Protein AF-A0A963FDG8-F1 (afdb_monomer)

Foldseek 3Di:
DVVVVVVVVLLVLLLVLLLVLQLLLQPLQFQWDQDPNDIWGDADPQRQTGSNRHRCVVCPPVADPVCCNPPSVRVSVVSSVLLSVLLVPLLVVLCVQPVDNVSSSLLSVLCSPPNNVSSVQSNDPPPRDDDDPSSVSSVQSSVLVVVVFDRDSVVSHTDRDPPDDPDD

Structure (mmCIF, N/CA/C/O backbone):
data_AF-A0A963FDG8-F1
#
_entry.id   AF-A0A963FDG8-F1
#
loop_
_atom_site.group_PDB
_atom_site.id
_atom_site.type_symbol
_atom_site.label_atom_id
_atom_site.label_alt_id
_atom_site.label_comp_id
_atom_site.label_asym_id
_atom_site.label_entity_id
_atom_site.label_seq_id
_atom_site.pdbx_PDB_ins_code
_atom_site.Cartn_x
_atom_site.Cartn_y
_atom_site.Cartn_z
_atom_site.occupancy
_atom_site.B_iso_or_equiv
_atom_site.auth_seq_id
_atom_site.auth_comp_id
_atom_site.auth_asym_id
_atom_site.auth_atom_id
_atom_site.pdbx_PDB_model_num
ATOM 1 N N . GLU A 1 1 ? -1.461 1.968 -30.867 1.00 43.78 1 GLU A N 1
ATOM 2 C CA . GLU A 1 1 ? -2.692 1.242 -30.483 1.00 43.78 1 GLU A CA 1
ATOM 3 C C . GLU A 1 1 ? -2.436 -0.127 -29.861 1.00 43.78 1 GLU A C 1
ATOM 5 O O . GLU A 1 1 ? -2.784 -0.277 -28.702 1.00 43.78 1 GLU A O 1
ATOM 10 N N . LEU A 1 2 ? -1.788 -1.095 -30.528 1.00 37.19 2 LEU A N 1
ATOM 11 C CA . LEU A 1 2 ? -1.482 -2.415 -29.930 1.00 37.19 2 LEU A CA 1
ATOM 12 C C . LEU A 1 2 ? -0.550 -2.338 -28.709 1.00 37.19 2 LEU A C 1
ATOM 14 O O . LEU A 1 2 ? -0.890 -2.867 -27.659 1.00 37.19 2 LEU A O 1
ATOM 18 N N . ALA A 1 3 ? 0.561 -1.599 -28.800 1.00 42.88 3 ALA A N 1
ATOM 19 C CA . ALA A 1 3 ? 1.473 -1.402 -27.668 1.00 42.88 3 ALA A CA 1
ATOM 20 C C . ALA A 1 3 ? 0.782 -0.735 -26.463 1.00 42.88 3 ALA A C 1
ATOM 22 O O . ALA A 1 3 ? 0.998 -1.143 -25.333 1.00 42.88 3 ALA A O 1
ATOM 23 N N . THR A 1 4 ? -0.103 0.240 -26.698 1.00 46.97 4 THR A N 1
ATOM 24 C CA . THR A 1 4 ? -0.885 0.930 -25.657 1.00 46.97 4 THR A CA 1
ATOM 25 C C . THR A 1 4 ? -1.911 0.003 -24.995 1.00 46.97 4 THR A C 1
ATOM 27 O O . THR A 1 4 ? -2.137 0.089 -23.792 1.00 46.97 4 THR A O 1
ATOM 30 N N . ARG A 1 5 ? -2.511 -0.911 -25.770 1.00 48.75 5 ARG A N 1
ATOM 31 C CA . ARG A 1 5 ? -3.477 -1.909 -25.288 1.00 48.75 5 ARG A CA 1
ATOM 32 C C . ARG A 1 5 ? -2.805 -3.029 -24.490 1.00 48.75 5 ARG A C 1
ATOM 34 O O . ARG A 1 5 ? -3.339 -3.439 -23.467 1.00 48.75 5 ARG A O 1
ATOM 41 N N . GLU A 1 6 ? -1.635 -3.485 -24.931 1.00 55.59 6 GLU A N 1
ATOM 42 C CA . GLU A 1 6 ? -0.814 -4.469 -24.212 1.00 55.59 6 GLU A CA 1
ATOM 43 C C . GLU A 1 6 ? -0.190 -3.864 -22.943 1.00 55.59 6 GLU A C 1
ATOM 45 O O . GLU A 1 6 ? -0.225 -4.499 -21.892 1.00 55.59 6 GLU A O 1
ATOM 50 N N . LEU A 1 7 ? 0.243 -2.594 -22.985 1.00 56.81 7 LEU A N 1
ATOM 51 C CA . LEU A 1 7 ? 0.590 -1.818 -21.785 1.00 56.81 7 LEU A CA 1
ATOM 52 C C . LEU A 1 7 ? -0.596 -1.732 -20.819 1.00 56.81 7 LEU A C 1
ATOM 54 O O . LEU A 1 7 ? -0.402 -1.935 -19.629 1.00 56.81 7 LEU A O 1
ATOM 58 N N . GLY A 1 8 ? -1.817 -1.502 -21.313 1.00 65.56 8 GLY A N 1
ATOM 59 C CA . GLY A 1 8 ? -3.030 -1.479 -20.488 1.00 65.56 8 GLY A CA 1
ATOM 60 C C . GLY A 1 8 ? -3.358 -2.823 -19.824 1.00 65.56 8 GLY A C 1
ATOM 61 O O . GLY A 1 8 ? -3.750 -2.847 -18.660 1.00 65.56 8 GLY A O 1
ATOM 62 N N . LYS A 1 9 ? -3.159 -3.951 -20.519 1.00 66.75 9 LYS A N 1
ATOM 63 C CA . LYS A 1 9 ? -3.357 -5.294 -19.942 1.00 66.75 9 LYS A CA 1
ATOM 64 C C . LYS A 1 9 ? -2.295 -5.642 -18.902 1.00 66.75 9 LYS A C 1
ATOM 66 O O . LYS A 1 9 ? -2.651 -6.098 -17.820 1.00 66.75 9 LYS A O 1
ATOM 71 N N . ALA A 1 10 ? -1.020 -5.404 -19.211 1.00 73.00 10 ALA A N 1
ATOM 72 C CA . ALA A 1 10 ? 0.079 -5.638 -18.277 1.00 73.00 10 ALA A CA 1
ATOM 73 C C . ALA A 1 10 ? -0.051 -4.743 -17.035 1.00 73.00 10 ALA A C 1
ATOM 75 O O . ALA A 1 10 ? 0.133 -5.202 -15.915 1.00 73.00 10 ALA A O 1
ATOM 76 N N . TYR A 1 11 ? -0.457 -3.487 -17.225 1.00 82.75 11 TYR A N 1
ATOM 77 C CA . TYR A 1 11 ? -0.757 -2.549 -16.147 1.00 82.75 11 TYR A CA 1
ATOM 78 C C . TYR A 1 11 ? -1.890 -3.048 -15.243 1.00 82.75 11 TYR A C 1
ATOM 80 O O . TYR A 1 11 ? -1.758 -3.037 -14.021 1.00 82.75 11 TYR A O 1
ATOM 88 N N . ASN A 1 12 ? -2.986 -3.528 -15.839 1.00 86.56 12 ASN A N 1
ATOM 89 C CA . ASN A 1 12 ? -4.112 -4.065 -15.084 1.00 86.56 12 ASN A CA 1
ATOM 90 C C . ASN A 1 12 ? -3.721 -5.319 -14.288 1.00 86.56 12 ASN A C 1
ATOM 92 O O . ASN A 1 12 ? -4.086 -5.423 -13.124 1.00 86.56 12 ASN A O 1
ATOM 96 N N . ALA A 1 13 ? -2.946 -6.232 -14.882 1.00 90.88 13 ALA A N 1
ATOM 97 C CA . ALA A 1 13 ? -2.433 -7.407 -14.177 1.00 90.88 13 ALA A CA 1
ATOM 98 C C . ALA A 1 13 ? -1.580 -7.002 -12.965 1.00 90.88 13 ALA A C 1
ATOM 100 O O . ALA A 1 13 ? -1.867 -7.415 -11.846 1.00 90.88 13 ALA A O 1
ATOM 101 N N . VAL A 1 14 ? -0.626 -6.081 -13.158 1.00 94.62 14 VAL A N 1
ATOM 102 C CA . VAL A 1 14 ? 0.200 -5.560 -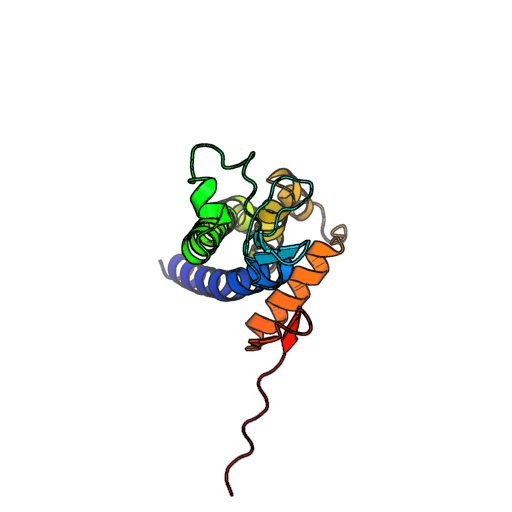12.059 1.00 94.62 14 VAL A CA 1
ATOM 103 C C . VAL A 1 14 ? -0.663 -4.965 -10.946 1.00 94.62 14 VAL A C 1
ATOM 105 O O . VAL A 1 14 ? -0.399 -5.220 -9.776 1.00 94.62 14 VAL A O 1
ATOM 108 N N . PHE A 1 15 ? -1.696 -4.183 -11.274 1.00 95.38 15 PHE A N 1
ATOM 109 C CA . PHE A 1 15 ? -2.568 -3.599 -10.254 1.00 95.38 15 PHE A CA 1
ATOM 110 C C . PHE A 1 15 ? -3.358 -4.658 -9.473 1.00 95.38 15 PHE A C 1
ATOM 112 O O . PHE A 1 15 ? -3.467 -4.552 -8.249 1.00 95.38 15 PHE A O 1
ATOM 119 N N . LEU A 1 16 ? -3.891 -5.668 -10.168 1.00 95.50 16 LEU A N 1
ATOM 120 C CA . LEU A 1 16 ? -4.693 -6.731 -9.562 1.00 95.50 16 LEU A CA 1
ATOM 121 C C . LEU A 1 16 ? -3.899 -7.570 -8.557 1.00 95.50 16 LEU A C 1
ATOM 123 O O . LEU A 1 16 ? -4.474 -7.952 -7.542 1.00 95.50 16 LEU A O 1
ATOM 127 N N . ASP A 1 17 ? -2.599 -7.770 -8.780 1.00 97.75 17 ASP A N 1
ATOM 128 C CA . ASP A 1 17 ? -1.724 -8.492 -7.845 1.00 97.75 17 ASP A CA 1
ATOM 129 C C . ASP A 1 17 ? -1.118 -7.563 -6.776 1.00 97.75 17 ASP A C 1
ATOM 131 O O . ASP A 1 17 ? -0.943 -7.934 -5.612 1.00 97.75 17 ASP A O 1
ATOM 135 N N . LEU A 1 18 ? -0.823 -6.307 -7.132 1.00 98.00 18 LEU A N 1
ATOM 136 C CA . LEU A 1 18 ? -0.210 -5.341 -6.216 1.00 98.00 18 LEU A CA 1
ATOM 137 C C . LEU A 1 18 ? -1.174 -4.849 -5.138 1.00 98.00 18 LEU A C 1
ATOM 139 O O . LEU A 1 18 ? -0.753 -4.607 -4.005 1.00 98.00 18 LEU A O 1
ATOM 143 N N . LEU A 1 19 ? -2.453 -4.680 -5.464 1.00 98.31 19 LEU A N 1
ATOM 144 C CA . LEU A 1 19 ? -3.462 -4.218 -4.515 1.00 98.31 19 LEU A CA 1
ATOM 145 C C . LEU A 1 19 ? -3.615 -5.155 -3.296 1.00 98.31 19 LEU A C 1
ATOM 147 O O . LEU A 1 19 ? -3.444 -4.678 -2.167 1.00 98.31 19 LEU A O 1
ATOM 151 N N . PRO A 1 20 ? -3.876 -6.467 -3.464 1.00 98.31 20 PRO A N 1
ATOM 152 C CA . PRO A 1 20 ? -3.948 -7.400 -2.342 1.00 98.31 20 PRO A CA 1
ATOM 153 C C . PRO A 1 20 ? -2.606 -7.545 -1.608 1.00 98.31 20 PRO A C 1
ATOM 155 O O . PRO A 1 20 ? -2.593 -7.618 -0.373 1.00 98.31 20 PRO A O 1
ATOM 158 N N . ALA A 1 21 ? -1.474 -7.500 -2.325 1.00 98.56 21 ALA A N 1
ATOM 159 C CA . ALA A 1 21 ? -0.139 -7.487 -1.720 1.00 98.56 21 ALA A CA 1
ATOM 160 C C . ALA A 1 21 ? 0.084 -6.267 -0.816 1.00 98.56 21 ALA A C 1
ATOM 162 O O . ALA A 1 21 ? 0.645 -6.394 0.276 1.00 98.56 21 ALA A O 1
ATOM 163 N N . THR A 1 22 ? -0.386 -5.093 -1.242 1.00 98.62 22 THR A N 1
ATOM 164 C CA . THR A 1 22 ? -0.307 -3.844 -0.473 1.00 98.62 22 THR A CA 1
ATOM 165 C C . THR A 1 22 ? -1.106 -3.977 0.818 1.00 98.62 22 THR A C 1
ATOM 167 O O . THR A 1 22 ? -0.534 -3.834 1.895 1.00 98.62 22 THR A O 1
ATOM 170 N N . ALA A 1 23 ? -2.382 -4.370 0.748 1.00 98.69 23 ALA A N 1
ATOM 171 C CA . ALA A 1 23 ? -3.210 -4.571 1.942 1.00 98.69 23 ALA A CA 1
ATOM 172 C C . ALA A 1 23 ? -2.587 -5.579 2.931 1.00 98.69 23 ALA A C 1
ATOM 174 O O . ALA A 1 23 ? -2.652 -5.399 4.153 1.00 98.69 23 ALA A O 1
ATOM 175 N N . LEU A 1 24 ? -1.975 -6.657 2.420 1.00 98.56 24 LEU A N 1
ATOM 176 C CA . LEU A 1 24 ? -1.364 -7.703 3.251 1.00 98.56 24 LEU A CA 1
ATOM 177 C C . LEU A 1 24 ? -0.092 -7.190 3.928 1.00 98.56 24 LEU A C 1
ATOM 179 O O . LEU A 1 24 ? 0.163 -7.465 5.101 1.00 98.56 24 LEU A O 1
ATOM 183 N N . THR A 1 25 ? 0.687 -6.393 3.203 1.00 98.38 25 THR A N 1
ATOM 184 C CA . THR A 1 25 ? 1.918 -5.785 3.709 1.00 98.38 25 THR A CA 1
ATOM 185 C C . THR A 1 25 ? 1.629 -4.756 4.796 1.00 98.38 25 THR A C 1
ATOM 187 O O . THR A 1 25 ? 2.261 -4.834 5.854 1.00 98.38 25 THR A O 1
ATOM 190 N N . GLU A 1 26 ? 0.659 -3.870 4.550 1.00 98.12 26 GLU A N 1
ATOM 191 C CA . GLU A 1 26 ? 0.313 -2.727 5.401 1.00 98.12 26 GLU A CA 1
ATOM 192 C C . GLU A 1 26 ? -0.362 -3.128 6.716 1.00 98.12 26 GLU A C 1
ATOM 194 O O . GLU A 1 26 ? -0.036 -2.598 7.776 1.00 98.12 26 GLU A O 1
ATOM 199 N N . SER A 1 27 ? -1.306 -4.069 6.673 1.00 98.19 27 SER A N 1
ATOM 200 C CA . SER A 1 27 ? -2.148 -4.359 7.844 1.00 98.19 27 SER A CA 1
ATOM 201 C C . SER A 1 27 ? -2.481 -5.826 8.045 1.00 98.19 27 SER A C 1
ATOM 203 O O . SER A 1 27 ? -3.196 -6.168 8.989 1.00 98.19 27 SER A O 1
ATOM 205 N N . CYS A 1 28 ? -2.005 -6.707 7.168 1.00 98.06 28 CYS A N 1
ATOM 206 C CA . CYS A 1 28 ? -2.506 -8.069 7.093 1.00 98.06 28 CYS A CA 1
ATOM 207 C C . CYS A 1 28 ? -3.996 -8.174 6.719 1.00 98.06 28 CYS A C 1
ATOM 209 O O . CYS A 1 28 ? -4.704 -9.035 7.235 1.00 98.06 28 CYS A O 1
ATOM 211 N N . TRP A 1 29 ? -4.494 -7.253 5.888 1.00 98.12 29 TRP A N 1
ATOM 212 C CA . TRP A 1 29 ? -5.923 -7.100 5.562 1.00 98.12 29 TRP A CA 1
ATOM 213 C C . TRP A 1 29 ? -6.809 -6.783 6.780 1.00 98.12 29 TRP A C 1
ATOM 215 O O . TRP A 1 29 ? -8.025 -6.979 6.753 1.00 98.12 29 TRP A O 1
ATOM 225 N N . ARG A 1 30 ? -6.234 -6.276 7.874 1.00 98.12 30 ARG A N 1
ATOM 226 C CA . ARG A 1 30 ? -6.983 -5.983 9.101 1.00 98.12 30 ARG A CA 1
ATOM 227 C C . ARG A 1 30 ? -7.346 -4.505 9.139 1.00 98.12 30 ARG A C 1
ATOM 229 O O . ARG A 1 30 ? -6.496 -3.638 9.011 1.00 98.12 30 ARG A O 1
ATOM 236 N N . GLN A 1 31 ? -8.618 -4.202 9.371 1.00 98.50 31 GLN A N 1
ATOM 237 C CA . GLN A 1 31 ? -9.055 -2.834 9.675 1.00 98.50 31 GLN A CA 1
ATOM 238 C C . GLN A 1 31 ? -8.959 -2.540 11.176 1.00 98.50 31 GLN A C 1
ATOM 240 O O . GLN A 1 31 ? -8.673 -1.411 11.577 1.00 98.50 31 GLN A O 1
ATOM 245 N N . PHE A 1 32 ? -9.205 -3.558 12.001 1.00 98.25 32 PHE A N 1
ATOM 246 C CA . PHE A 1 32 ? -9.445 -3.414 13.429 1.00 98.25 32 PHE A CA 1
ATOM 247 C C . PHE A 1 32 ? -8.477 -4.254 14.262 1.00 98.25 32 PHE A C 1
ATOM 249 O O . PHE A 1 32 ? -7.990 -5.296 13.823 1.00 98.25 32 PHE A O 1
ATOM 256 N N . LYS A 1 33 ? -8.251 -3.811 15.497 1.00 96.88 33 LYS A N 1
ATOM 257 C CA . LYS A 1 33 ? -7.566 -4.542 16.566 1.00 96.88 33 LYS A CA 1
ATOM 258 C C . LYS A 1 33 ? -8.420 -4.526 17.829 1.00 96.88 33 LYS A C 1
ATOM 260 O O . LYS A 1 33 ? -9.298 -3.677 17.991 1.00 96.88 33 LYS A O 1
ATOM 265 N N . ARG A 1 34 ? -8.138 -5.454 18.742 1.00 97.38 34 ARG A N 1
ATOM 266 C CA . ARG A 1 34 ? -8.652 -5.389 20.109 1.00 97.38 34 ARG A CA 1
ATOM 267 C C . ARG A 1 34 ? -7.612 -4.710 20.997 1.00 97.38 34 ARG A C 1
ATOM 269 O O . ARG A 1 34 ? -6.454 -5.108 20.990 1.00 97.38 34 ARG A O 1
ATOM 276 N N . GLU A 1 35 ? -8.037 -3.710 21.750 1.00 94.44 35 GLU A N 1
ATOM 277 C CA . GLU A 1 35 ? -7.224 -2.942 22.694 1.00 94.44 35 GLU A CA 1
ATOM 278 C C . GLU A 1 35 ? -8.074 -2.721 23.950 1.00 94.44 35 GLU A C 1
ATOM 280 O O . GLU A 1 35 ? -9.231 -2.314 23.847 1.00 94.44 35 GLU A O 1
ATOM 285 N N . ASP A 1 36 ? -7.562 -3.112 25.119 1.00 94.69 36 ASP A N 1
ATOM 286 C CA . ASP A 1 36 ? -8.268 -3.035 26.411 1.00 94.69 36 ASP A CA 1
ATOM 287 C C . ASP A 1 36 ? -9.694 -3.618 26.396 1.00 94.69 36 ASP A C 1
ATOM 289 O O . ASP A 1 36 ? -10.655 -3.048 26.916 1.00 94.69 36 ASP A O 1
ATOM 293 N N . GLY A 1 37 ? -9.855 -4.769 25.736 1.00 95.44 37 GLY A N 1
ATOM 294 C CA . GLY A 1 37 ? -11.144 -5.455 25.612 1.00 95.44 37 GLY A CA 1
ATOM 295 C C . GLY A 1 37 ? -12.130 -4.808 24.632 1.00 95.44 37 GLY A C 1
ATOM 296 O O . GLY A 1 37 ? -13.210 -5.358 24.422 1.00 95.44 37 GLY A O 1
ATOM 297 N N . LYS A 1 38 ? -11.764 -3.696 23.986 1.00 96.69 38 LYS A N 1
ATOM 298 C CA . LYS A 1 38 ? -12.588 -2.978 23.005 1.00 96.69 38 LYS A CA 1
ATOM 299 C C . LYS A 1 38 ? -12.040 -3.155 21.595 1.00 96.69 38 LYS A C 1
ATOM 301 O O . LYS A 1 38 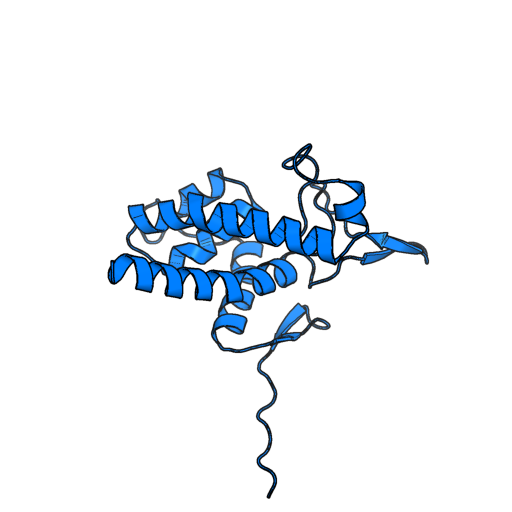? -10.842 -3.328 21.398 1.00 96.69 38 LYS A O 1
ATOM 306 N N . ILE A 1 39 ? -12.924 -3.122 20.601 1.00 97.19 39 ILE A N 1
ATOM 307 C CA . ILE A 1 39 ? -12.528 -3.096 19.189 1.00 97.19 39 ILE A CA 1
ATOM 308 C C . ILE A 1 39 ? -12.261 -1.642 18.799 1.00 97.19 39 ILE A C 1
ATOM 310 O O . ILE A 1 39 ? -13.094 -0.771 19.039 1.00 97.19 39 ILE A O 1
ATOM 314 N N . THR A 1 40 ? -11.107 -1.393 18.190 1.00 98.00 40 THR A N 1
ATOM 315 C CA . THR A 1 40 ? -10.724 -0.099 17.613 1.00 98.00 40 THR A CA 1
ATOM 316 C C . THR A 1 40 ? -10.043 -0.312 16.261 1.00 98.00 40 THR A C 1
ATOM 318 O O . THR A 1 40 ? -9.724 -1.444 15.895 1.00 98.00 40 THR A O 1
ATOM 321 N N . TYR A 1 41 ? -9.830 0.748 15.489 1.00 98.12 41 TYR A N 1
ATOM 322 C CA . TYR A 1 41 ? -9.144 0.681 14.198 1.00 98.12 41 TYR A CA 1
ATOM 323 C C . TYR A 1 41 ? -7.620 0.618 14.349 1.00 98.12 41 TYR A C 1
ATOM 325 O O . TYR A 1 41 ? -7.046 1.034 15.358 1.00 98.12 41 TYR A O 1
ATOM 333 N N . LEU A 1 42 ? -6.944 0.086 13.330 1.00 98.19 42 LEU A N 1
ATOM 334 C CA . LEU A 1 42 ? -5.490 0.160 13.245 1.00 98.19 42 LEU A CA 1
ATOM 335 C C . LEU A 1 42 ? -5.051 1.594 12.979 1.00 98.19 42 LEU A C 1
ATOM 337 O O . LEU A 1 42 ? -5.571 2.240 12.069 1.00 98.19 42 LEU A O 1
ATOM 341 N N . VAL A 1 43 ? -4.058 2.053 13.732 1.00 97.69 43 VAL A N 1
ATOM 342 C CA . VAL A 1 43 ? -3.385 3.334 13.530 1.00 97.69 43 VAL A CA 1
ATOM 343 C C . VAL A 1 43 ? -1.882 3.147 13.718 1.00 97.69 43 VAL A C 1
ATOM 345 O O . VAL A 1 43 ? -1.454 2.521 14.690 1.00 97.69 43 VAL A O 1
ATOM 348 N N . SER A 1 44 ? -1.082 3.650 12.780 1.00 96.12 44 SER A N 1
ATOM 349 C CA . SER A 1 44 ? 0.377 3.669 12.894 1.00 96.12 44 SER A CA 1
ATOM 350 C C . SER A 1 44 ? 0.870 4.919 13.623 1.00 96.12 44 SER A C 1
ATOM 352 O O . SER A 1 44 ? 0.148 5.907 13.773 1.00 96.12 44 SER A O 1
ATOM 354 N N . SER A 1 45 ? 2.146 4.926 14.012 1.00 94.25 45 SER A N 1
ATOM 355 C CA . SER A 1 45 ? 2.809 6.121 14.555 1.00 94.25 45 SER A CA 1
ATOM 356 C C . SER A 1 45 ? 2.870 7.293 13.566 1.00 94.25 45 SER A C 1
ATOM 358 O O . SER A 1 45 ? 3.076 8.428 13.984 1.00 94.25 45 SER A O 1
ATOM 360 N N . ALA A 1 46 ? 2.679 7.034 12.268 1.00 93.25 46 ALA A N 1
ATOM 361 C CA . ALA A 1 46 ? 2.648 8.039 11.210 1.00 93.25 46 ALA A CA 1
ATOM 362 C C . ALA A 1 46 ? 1.221 8.497 10.848 1.00 93.25 46 ALA A C 1
ATOM 364 O O . ALA A 1 46 ? 1.035 9.100 9.792 1.00 93.25 46 ALA A O 1
ATOM 365 N N . GLU A 1 47 ? 0.220 8.206 11.688 1.00 94.94 47 GLU A N 1
ATOM 366 C CA . GLU A 1 47 ? -1.199 8.554 11.477 1.00 94.94 47 GLU A CA 1
ATOM 367 C C . GLU A 1 47 ? -1.837 7.887 10.242 1.00 94.94 47 GLU A C 1
ATOM 369 O O . GLU A 1 47 ? -2.805 8.386 9.660 1.00 94.94 47 GLU A O 1
ATOM 374 N N . ALA A 1 48 ? -1.298 6.739 9.832 1.00 97.94 48 ALA A N 1
ATOM 375 C CA . ALA A 1 48 ? -1.907 5.886 8.823 1.00 97.94 48 ALA A CA 1
ATOM 376 C C . ALA A 1 48 ? -2.959 4.974 9.458 1.00 97.94 48 ALA A C 1
ATOM 378 O O . ALA A 1 48 ? -2.700 4.420 10.524 1.00 97.94 48 ALA A O 1
ATOM 379 N N . VAL A 1 49 ? -4.133 4.821 8.833 1.00 98.56 49 VAL A N 1
ATOM 380 C CA . VAL A 1 49 ? -5.259 4.085 9.436 1.00 98.56 49 VAL A CA 1
ATOM 381 C C . VAL A 1 49 ? -5.813 2.955 8.572 1.00 98.56 49 VAL A C 1
ATOM 383 O O . VAL A 1 49 ? -5.847 3.043 7.342 1.00 98.56 49 VAL A O 1
ATOM 386 N N . GLY A 1 50 ? -6.314 1.915 9.242 1.00 98.31 50 GLY A N 1
ATOM 387 C CA . GLY A 1 50 ? -7.111 0.842 8.646 1.00 98.31 50 GLY A CA 1
ATOM 388 C C . GLY A 1 50 ? -6.349 -0.129 7.740 1.00 98.31 50 GLY A C 1
ATOM 389 O O . GLY A 1 50 ? -5.123 -0.217 7.781 1.00 98.31 50 GLY A O 1
ATOM 390 N N . MET A 1 51 ? -7.099 -0.869 6.925 1.00 98.50 51 MET A N 1
ATOM 391 C CA . MET A 1 51 ? -6.623 -1.982 6.097 1.00 98.50 51 MET A CA 1
ATOM 392 C C . MET A 1 51 ? -5.499 -1.594 5.128 1.00 98.50 51 MET A C 1
ATOM 394 O O . MET A 1 51 ? -4.519 -2.315 4.966 1.00 98.50 51 MET A O 1
ATOM 398 N N . MET A 1 52 ? -5.632 -0.449 4.480 1.00 98.69 52 MET A N 1
ATOM 399 C CA . MET A 1 52 ? -4.670 0.053 3.506 1.00 98.69 52 MET A CA 1
ATOM 400 C C . MET A 1 52 ? -3.691 1.057 4.121 1.00 98.69 52 MET A C 1
ATOM 402 O O . MET A 1 52 ? -2.928 1.668 3.380 1.00 98.69 52 MET A O 1
ATOM 406 N N . GLN A 1 53 ? -3.733 1.264 5.447 1.00 98.50 53 GLN A N 1
ATOM 407 C CA . GLN A 1 53 ? -2.894 2.230 6.165 1.00 98.50 53 GLN A CA 1
ATOM 408 C C . GLN A 1 53 ? -2.857 3.596 5.448 1.00 98.50 53 GLN A C 1
ATOM 410 O O . GLN A 1 53 ? -1.810 4.127 5.081 1.00 98.50 53 GLN A O 1
ATOM 415 N N . VAL A 1 54 ? -4.031 4.193 5.226 1.00 98.56 54 VAL A N 1
ATOM 416 C CA . VAL A 1 54 ? -4.131 5.495 4.549 1.00 98.56 54 VAL A CA 1
ATOM 417 C C . VAL A 1 54 ? -3.712 6.604 5.512 1.00 98.56 54 VAL A C 1
ATOM 419 O O . VAL A 1 54 ? -4.304 6.758 6.580 1.00 98.56 54 VAL A O 1
ATOM 422 N N . ASN A 1 55 ? -2.695 7.386 5.141 1.00 97.88 55 ASN A N 1
ATOM 423 C CA . ASN A 1 55 ? -2.179 8.487 5.957 1.00 97.88 55 ASN A CA 1
ATOM 424 C C . ASN A 1 55 ? -3.148 9.683 5.990 1.00 97.88 55 ASN A C 1
ATOM 426 O O . ASN A 1 55 ? -3.315 10.384 4.986 1.00 97.88 55 ASN A O 1
ATOM 430 N N . LEU A 1 56 ? -3.746 9.945 7.157 1.00 96.81 56 LEU A N 1
ATOM 431 C CA . LEU A 1 56 ? -4.758 10.995 7.328 1.00 96.81 56 LEU A CA 1
ATOM 432 C C . LEU A 1 56 ? -4.213 12.406 7.091 1.00 96.81 56 LEU A C 1
ATOM 434 O O . LEU A 1 56 ? -4.939 13.273 6.605 1.00 96.81 56 LEU A O 1
ATOM 438 N N . ARG A 1 57 ? -2.938 12.647 7.409 1.00 95.69 57 ARG A N 1
ATOM 439 C CA . ARG A 1 57 ? -2.295 13.950 7.221 1.00 95.69 57 ARG A CA 1
ATOM 440 C C . ARG A 1 57 ? -2.010 14.230 5.749 1.00 95.69 57 ARG A C 1
ATOM 442 O O . ARG A 1 57 ? -2.259 15.343 5.291 1.00 95.69 57 ARG A O 1
ATOM 449 N N . VAL A 1 58 ? -1.482 13.245 5.020 1.00 96.06 58 VAL A N 1
ATOM 450 C CA . VAL A 1 58 ? -1.129 13.391 3.595 1.00 96.06 58 VAL A CA 1
ATOM 451 C C . VAL A 1 58 ? -2.378 13.568 2.737 1.00 96.06 58 VAL A C 1
ATOM 453 O O . VAL A 1 58 ? -2.388 14.408 1.843 1.00 96.06 58 VAL A O 1
ATOM 456 N N . TRP A 1 59 ? -3.444 12.825 3.039 1.00 96.44 59 TRP A N 1
ATOM 457 C CA . TRP A 1 59 ? -4.662 12.800 2.225 1.00 96.44 59 TRP A CA 1
ATOM 458 C C . TRP A 1 59 ? -5.822 13.625 2.800 1.00 96.44 59 TRP A C 1
ATOM 460 O O . TRP A 1 59 ? -6.984 13.457 2.415 1.00 96.44 59 TRP A O 1
ATOM 470 N N . ARG A 1 60 ? -5.509 14.539 3.724 1.00 95.12 60 ARG A N 1
ATOM 471 C CA . ARG A 1 60 ? -6.485 15.421 4.368 1.00 95.12 60 ARG A CA 1
ATOM 472 C C . ARG A 1 60 ? -7.254 16.238 3.329 1.00 95.12 60 ARG A C 1
ATOM 474 O O . ARG A 1 60 ? -6.655 16.925 2.507 1.00 95.12 60 ARG A O 1
ATOM 481 N N . GLY A 1 61 ? -8.581 16.219 3.429 1.00 94.88 61 GLY A N 1
ATOM 482 C CA . GLY A 1 61 ? -9.475 16.987 2.556 1.00 94.88 61 GLY A CA 1
ATOM 483 C C . GLY A 1 61 ? -9.824 16.296 1.235 1.00 94.88 61 GLY A C 1
ATOM 484 O O . GLY A 1 61 ? -10.700 16.787 0.533 1.00 94.88 61 GLY A O 1
ATOM 485 N N . LEU A 1 62 ? -9.194 15.158 0.918 1.00 97.62 62 LEU A N 1
ATOM 486 C CA . LEU A 1 62 ? -9.560 14.319 -0.231 1.00 97.62 62 LEU A CA 1
ATOM 487 C C . LEU A 1 62 ? -10.429 13.124 0.176 1.00 97.62 62 LEU A C 1
ATOM 489 O O . LEU A 1 62 ? -11.325 12.736 -0.569 1.00 97.62 62 LEU A O 1
ATOM 493 N N . TYR A 1 63 ? -10.196 12.575 1.370 1.00 98.19 63 TYR A N 1
ATOM 494 C CA . TYR A 1 63 ? -10.990 11.487 1.940 1.00 98.19 63 TYR A CA 1
ATOM 495 C C . TYR A 1 63 ? -11.567 11.871 3.301 1.00 98.19 63 TYR A C 1
ATOM 497 O O . TYR A 1 63 ? -11.007 12.693 4.031 1.00 98.19 63 TYR A O 1
ATOM 505 N N . ASP A 1 64 ? -12.683 11.239 3.648 1.00 98.44 64 ASP A N 1
ATOM 506 C CA . ASP A 1 64 ? -13.315 11.367 4.956 1.00 98.44 64 ASP A CA 1
ATOM 507 C C . ASP A 1 64 ? -12.534 10.560 6.004 1.00 98.44 64 ASP A C 1
ATOM 509 O O . ASP A 1 64 ? -12.412 9.336 5.913 1.00 98.44 64 ASP A O 1
ATOM 513 N N . ALA A 1 65 ? -12.002 11.258 7.008 1.00 97.88 65 ALA A N 1
ATOM 514 C CA . ALA A 1 65 ? -11.138 10.665 8.021 1.00 97.88 65 ALA A CA 1
ATOM 515 C C . ALA A 1 65 ? -11.860 9.664 8.936 1.00 97.88 65 ALA A C 1
ATOM 517 O O . ALA A 1 65 ? -11.247 8.678 9.340 1.00 97.88 65 ALA A O 1
ATOM 518 N N . GLU A 1 66 ? -13.134 9.883 9.270 1.00 98.19 66 GLU A N 1
ATOM 519 C CA . GLU A 1 66 ? -13.878 8.953 10.128 1.00 98.19 66 GLU A CA 1
ATOM 520 C C . GLU A 1 66 ? -14.248 7.687 9.361 1.00 98.19 66 GLU A C 1
ATOM 522 O O . GLU A 1 66 ? -14.098 6.575 9.873 1.00 98.19 66 GLU A O 1
ATOM 527 N N . ARG A 1 67 ? -14.610 7.830 8.087 1.00 98.69 67 ARG A N 1
ATOM 528 C CA . ARG A 1 67 ? -14.890 6.677 7.225 1.00 98.69 67 ARG A CA 1
ATOM 529 C C . ARG A 1 67 ? -13.635 5.855 6.950 1.00 98.69 67 ARG A C 1
ATOM 531 O O . ARG A 1 67 ? -13.697 4.631 6.982 1.00 98.69 67 ARG A O 1
ATOM 538 N N . LEU A 1 68 ? -12.471 6.489 6.773 1.00 98.69 68 LEU A N 1
ATOM 539 C CA . LEU A 1 68 ? -11.192 5.769 6.667 1.00 98.69 68 LEU A CA 1
ATOM 540 C C . LEU A 1 68 ? -10.898 4.903 7.902 1.00 98.69 68 LEU A C 1
ATOM 542 O O . LEU A 1 68 ? -10.280 3.844 7.766 1.00 98.69 68 LEU A O 1
ATOM 546 N N . LYS A 1 69 ? -11.326 5.335 9.091 1.00 98.50 69 LYS A N 1
ATOM 547 C CA . LYS A 1 69 ? -11.120 4.609 10.351 1.00 98.50 69 LYS A CA 1
ATOM 548 C C . LYS A 1 69 ? -12.114 3.467 10.537 1.00 98.50 69 LYS A C 1
ATOM 550 O O . LYS A 1 69 ? -11.715 2.387 10.968 1.00 98.50 69 LYS A O 1
ATOM 555 N N . TRP A 1 70 ? -13.386 3.673 10.210 1.00 98.44 70 TRP A N 1
ATOM 556 C CA . TRP A 1 70 ? -14.453 2.755 10.626 1.00 98.44 70 TRP A CA 1
ATOM 557 C C . TRP A 1 70 ? -15.110 1.962 9.495 1.00 98.44 70 TRP A C 1
ATOM 559 O O . TRP A 1 70 ? -15.729 0.934 9.761 1.00 98.44 70 TRP A O 1
ATOM 569 N N . GLU A 1 71 ? -14.942 2.362 8.235 1.00 98.69 71 GLU A N 1
ATOM 570 C CA . GLU A 1 71 ? -15.517 1.662 7.086 1.00 98.69 71 GLU A CA 1
ATOM 571 C C . GLU A 1 71 ? -14.436 0.915 6.298 1.00 98.69 71 GLU A C 1
ATOM 573 O O . GLU A 1 71 ? -13.681 1.504 5.524 1.00 98.69 71 GLU A O 1
ATOM 578 N N . VAL A 1 72 ? -14.412 -0.415 6.438 1.00 98.56 72 VAL A N 1
ATOM 579 C CA . VAL A 1 72 ? -13.458 -1.302 5.745 1.00 98.56 72 VAL A CA 1
ATOM 580 C C . VAL A 1 72 ? -13.452 -1.052 4.233 1.00 98.56 72 VAL A C 1
ATOM 582 O O . VAL A 1 72 ? -12.400 -0.837 3.636 1.00 98.56 72 VAL A O 1
ATOM 585 N N . ALA A 1 73 ? -14.636 -1.030 3.611 1.00 98.56 73 ALA A N 1
ATOM 586 C CA . ALA A 1 73 ? -14.774 -0.840 2.169 1.00 98.56 73 ALA A CA 1
ATOM 587 C C . ALA A 1 73 ? -14.321 0.556 1.712 1.00 98.56 73 ALA A C 1
ATOM 589 O O . ALA A 1 73 ? -13.753 0.694 0.628 1.00 98.56 73 ALA A O 1
ATOM 590 N N . TYR A 1 74 ? -14.541 1.588 2.533 1.00 98.75 74 TYR A N 1
ATOM 591 C CA . TYR A 1 74 ? -14.085 2.941 2.225 1.00 98.75 74 TYR A CA 1
ATOM 592 C C . TYR A 1 74 ? -12.560 3.034 2.298 1.00 98.75 74 TYR A C 1
ATOM 594 O O . TYR A 1 74 ? -11.937 3.563 1.380 1.00 98.75 74 TYR A O 1
ATOM 602 N N . ASN A 1 75 ? -11.956 2.461 3.343 1.00 98.81 75 ASN A N 1
ATOM 603 C CA . ASN A 1 75 ? -10.506 2.409 3.496 1.00 98.81 75 ASN A CA 1
ATOM 604 C C . ASN A 1 75 ? -9.837 1.638 2.346 1.00 98.81 75 ASN A C 1
ATOM 606 O O . ASN A 1 75 ? -8.911 2.153 1.719 1.00 98.81 75 ASN A O 1
ATOM 610 N N . ALA A 1 76 ? -10.366 0.457 2.008 1.00 98.69 76 ALA A N 1
ATOM 611 C CA . ALA A 1 76 ? -9.886 -0.351 0.891 1.00 98.69 76 ALA A CA 1
ATOM 612 C C . ALA A 1 76 ? -9.976 0.406 -0.443 1.00 98.69 76 ALA A C 1
ATOM 614 O O . ALA A 1 76 ? -9.005 0.460 -1.196 1.00 98.69 76 ALA A O 1
ATOM 615 N N . ARG A 1 77 ? -11.117 1.055 -0.717 1.00 98.69 77 ARG A N 1
ATOM 616 C CA . ARG A 1 77 ? -11.312 1.851 -1.936 1.00 98.69 77 ARG A CA 1
ATOM 617 C C . ARG A 1 77 ? -10.361 3.044 -2.010 1.00 98.69 77 ARG A C 1
ATOM 619 O O . ARG A 1 77 ? -9.774 3.266 -3.065 1.00 98.69 77 ARG A O 1
ATOM 626 N N . ALA A 1 78 ? -10.206 3.797 -0.922 1.00 98.69 78 ALA A N 1
ATOM 627 C CA . ALA A 1 78 ? -9.300 4.942 -0.876 1.00 98.69 78 ALA A CA 1
ATOM 628 C C . ALA A 1 78 ? -7.845 4.504 -1.101 1.00 98.69 78 ALA A C 1
ATOM 630 O O . ALA A 1 78 ? -7.155 5.069 -1.946 1.00 98.69 78 ALA A O 1
ATOM 631 N N . GLY A 1 79 ? -7.400 3.443 -0.419 1.00 98.62 79 GLY A N 1
ATOM 632 C CA . GLY A 1 79 ? -6.074 2.863 -0.632 1.00 98.62 79 GLY A CA 1
ATOM 633 C C . GLY A 1 79 ? -5.859 2.385 -2.070 1.00 98.62 79 GLY A C 1
ATOM 634 O O . GLY A 1 79 ? -4.820 2.671 -2.658 1.00 98.62 79 GLY A O 1
ATOM 635 N N . ALA A 1 80 ? -6.857 1.736 -2.677 1.00 98.50 80 ALA A N 1
ATOM 636 C CA . ALA A 1 80 ? -6.798 1.313 -4.075 1.00 98.50 80 ALA A CA 1
ATOM 637 C C . ALA A 1 80 ? -6.661 2.499 -5.043 1.00 98.50 80 ALA A C 1
ATOM 639 O O . ALA A 1 80 ? -5.847 2.449 -5.961 1.00 98.50 80 ALA A O 1
ATOM 640 N N . GLN A 1 81 ? -7.410 3.584 -4.824 1.00 98.25 81 GLN A N 1
ATOM 641 C CA . GLN A 1 81 ? -7.327 4.804 -5.636 1.00 98.25 81 GLN A CA 1
ATOM 642 C C . GLN A 1 81 ? -5.962 5.489 -5.507 1.00 98.25 81 GLN A C 1
ATOM 644 O O . GLN A 1 81 ? -5.392 5.924 -6.506 1.00 98.25 81 GLN A O 1
ATOM 649 N N . ILE A 1 82 ? -5.416 5.554 -4.290 1.00 98.31 82 ILE A N 1
ATOM 650 C CA . ILE A 1 82 ? -4.076 6.093 -4.031 1.00 98.31 82 ILE A CA 1
ATOM 651 C C . ILE A 1 82 ? -3.005 5.245 -4.725 1.00 98.31 82 ILE A C 1
ATOM 653 O O . ILE A 1 82 ? -2.120 5.780 -5.392 1.00 98.31 82 ILE A O 1
ATOM 657 N N . LEU A 1 83 ? -3.090 3.920 -4.592 1.00 97.94 83 LEU A N 1
ATOM 658 C CA . LEU A 1 83 ? -2.151 2.999 -5.220 1.00 97.94 83 LEU A CA 1
ATOM 659 C C . LEU A 1 83 ? -2.211 3.097 -6.746 1.00 97.94 83 LEU A C 1
ATOM 661 O O . LEU A 1 83 ? -1.163 3.163 -7.383 1.00 97.94 83 LEU A O 1
ATOM 665 N N . LEU A 1 84 ? -3.416 3.173 -7.321 1.00 96.38 84 LEU A N 1
ATOM 666 C CA . LEU A 1 84 ? -3.614 3.361 -8.757 1.00 96.38 84 LEU A CA 1
ATOM 667 C C . LEU A 1 84 ? -2.985 4.676 -9.230 1.00 96.38 84 LEU A C 1
ATOM 669 O O . LEU A 1 84 ? -2.218 4.671 -10.186 1.00 96.38 84 LEU A O 1
ATOM 673 N N . HIS A 1 85 ? -3.214 5.777 -8.507 1.00 95.62 85 HIS A N 1
ATOM 674 C CA . HIS A 1 85 ? -2.581 7.066 -8.796 1.00 95.62 85 HIS A CA 1
ATOM 675 C C . HIS A 1 85 ? -1.044 6.969 -8.818 1.00 95.62 85 HIS A C 1
ATOM 677 O O . HIS A 1 85 ? -0.396 7.534 -9.701 1.00 95.62 85 HIS A O 1
ATOM 683 N N . TYR A 1 86 ? -0.444 6.220 -7.886 1.00 95.94 86 TYR A N 1
ATOM 684 C CA . TYR A 1 86 ? 1.007 6.013 -7.869 1.00 95.94 86 TYR A CA 1
ATOM 685 C C . TYR A 1 86 ? 1.516 5.062 -8.951 1.00 95.94 86 TYR A C 1
ATOM 687 O O . TYR A 1 86 ? 2.627 5.257 -9.448 1.00 95.94 86 TYR A O 1
ATOM 695 N N . LEU A 1 87 ? 0.695 4.096 -9.355 1.00 94.50 87 LEU A N 1
ATOM 696 C CA . LEU A 1 87 ? 0.958 3.203 -10.474 1.00 94.50 87 LEU A CA 1
ATOM 697 C C . LEU A 1 87 ? 0.954 3.963 -11.807 1.00 94.50 87 LEU A C 1
ATOM 699 O O . LEU A 1 87 ? 1.898 3.845 -12.582 1.00 94.50 87 LEU A O 1
ATOM 703 N N . GLU A 1 88 ? -0.070 4.786 -12.052 1.00 92.25 88 GLU A N 1
ATOM 704 C CA . GLU A 1 88 ? -0.254 5.596 -13.268 1.00 92.25 88 GLU A CA 1
ATOM 705 C C . GLU A 1 88 ? 0.737 6.765 -13.402 1.00 92.25 88 GLU A C 1
ATOM 707 O O . GLU A 1 88 ? 1.054 7.180 -14.518 1.00 92.25 88 GLU A O 1
ATOM 712 N N . GLY A 1 89 ? 1.221 7.310 -12.283 1.00 92.69 89 GLY A N 1
ATOM 713 C CA . GLY A 1 89 ? 2.185 8.410 -12.275 1.00 92.69 89 GLY A CA 1
ATOM 714 C C . GLY A 1 89 ? 3.617 7.920 -12.023 1.00 92.69 89 GLY A C 1
ATOM 715 O O . GLY A 1 89 ? 4.260 7.415 -12.946 1.00 92.69 89 GLY A O 1
ATOM 716 N N . PRO A 1 90 ? 4.135 8.042 -10.783 1.00 93.38 90 PRO A N 1
ATOM 717 C CA . PRO A 1 90 ? 5.517 7.703 -10.440 1.00 93.38 90 PRO A CA 1
ATOM 718 C C . PRO A 1 90 ? 6.003 6.330 -10.923 1.00 93.38 90 PRO A C 1
ATOM 720 O O . PRO A 1 90 ? 7.140 6.219 -11.381 1.00 93.38 90 PRO A O 1
ATOM 723 N N . GLY A 1 91 ? 5.169 5.290 -10.827 1.00 93.25 91 GLY A N 1
ATOM 724 C CA . GLY A 1 91 ? 5.500 3.941 -11.283 1.00 93.25 91 GLY A CA 1
ATOM 725 C C . GLY A 1 91 ? 5.769 3.888 -12.786 1.00 93.25 91 GLY A C 1
ATOM 726 O O . GLY A 1 91 ? 6.854 3.480 -13.211 1.00 93.25 91 GLY A O 1
ATOM 727 N N . LEU A 1 92 ? 4.816 4.360 -13.595 1.00 91.88 92 LEU A N 1
ATOM 728 C CA . LEU A 1 92 ? 4.983 4.449 -15.048 1.00 91.88 92 LEU A CA 1
ATOM 729 C C . LEU A 1 92 ? 6.142 5.364 -15.453 1.00 91.88 92 LEU A C 1
ATOM 731 O O . LEU A 1 92 ? 6.856 5.049 -16.404 1.00 91.88 92 LEU A O 1
ATOM 735 N N . ASP A 1 93 ? 6.378 6.460 -14.737 1.00 92.75 93 ASP A N 1
ATOM 736 C CA . ASP A 1 93 ? 7.494 7.359 -15.033 1.00 92.75 93 ASP A CA 1
ATOM 737 C C . ASP A 1 93 ? 8.856 6.695 -14.808 1.00 92.75 93 ASP A C 1
ATOM 739 O O . ASP A 1 93 ? 9.781 6.914 -15.596 1.00 92.75 93 ASP A O 1
ATOM 743 N N . VAL A 1 94 ? 8.981 5.840 -13.787 1.00 92.44 94 VAL A N 1
ATOM 744 C CA . VAL A 1 94 ? 10.181 5.016 -13.583 1.00 92.44 94 VAL A CA 1
ATOM 745 C C . VAL A 1 94 ? 10.358 4.019 -14.727 1.00 92.44 94 VAL A C 1
ATOM 747 O O . VAL A 1 94 ? 11.465 3.897 -15.257 1.00 92.44 94 VAL A O 1
ATOM 750 N N . VAL A 1 95 ? 9.293 3.336 -15.156 1.00 91.62 95 VAL A N 1
ATOM 751 C CA . VAL A 1 95 ? 9.363 2.393 -16.288 1.00 91.62 95 VAL A CA 1
ATOM 752 C C . VAL A 1 95 ? 9.786 3.111 -17.570 1.00 91.62 95 VAL A C 1
ATOM 754 O O . VAL A 1 95 ? 10.678 2.636 -18.266 1.00 91.62 95 VAL A O 1
ATOM 757 N N . ARG A 1 96 ? 9.209 4.282 -17.866 1.00 90.94 96 ARG A N 1
ATOM 758 C CA . ARG A 1 96 ? 9.544 5.082 -19.058 1.00 90.94 96 ARG A CA 1
ATOM 759 C C . ARG A 1 96 ? 11.010 5.504 -19.090 1.00 90.94 96 ARG A C 1
ATOM 761 O O . ARG A 1 96 ? 11.620 5.492 -20.152 1.00 90.94 96 ARG A O 1
ATOM 768 N N . GLN A 1 97 ? 11.572 5.876 -17.942 1.00 91.94 97 GLN A N 1
ATOM 769 C CA . GLN A 1 97 ? 12.955 6.351 -17.852 1.00 91.94 97 GLN A CA 1
ATOM 770 C C . GLN A 1 97 ? 13.983 5.219 -17.845 1.00 91.94 97 GLN A C 1
ATOM 772 O O . GLN A 1 97 ? 15.091 5.388 -18.344 1.00 91.94 97 GLN A O 1
ATOM 777 N N . THR A 1 98 ? 13.637 4.073 -17.260 1.00 89.88 98 THR A N 1
ATOM 778 C CA . THR A 1 98 ? 14.576 2.953 -17.083 1.00 89.88 98 THR A CA 1
ATOM 779 C C . THR A 1 98 ? 14.435 1.871 -18.148 1.00 89.88 98 THR A C 1
ATOM 781 O O . THR A 1 98 ? 15.349 1.069 -18.325 1.00 89.88 98 THR A O 1
ATOM 784 N N . GLY A 1 99 ? 13.285 1.809 -18.822 1.00 89.00 99 GLY A N 1
ATOM 785 C CA . GLY A 1 99 ? 12.905 0.711 -19.704 1.00 89.00 99 GLY A CA 1
ATOM 786 C C . GLY A 1 99 ? 12.623 -0.611 -18.979 1.00 89.00 99 GLY A C 1
ATOM 787 O O . GLY A 1 99 ? 12.447 -1.619 -19.656 1.00 89.00 99 GLY A O 1
ATOM 788 N N . ASN A 1 100 ? 12.595 -0.643 -17.636 1.00 87.56 100 ASN A N 1
ATOM 789 C CA . ASN A 1 100 ? 12.369 -1.874 -16.874 1.00 87.56 100 ASN A CA 1
ATOM 790 C C . ASN A 1 100 ? 10.918 -1.968 -16.356 1.00 87.56 100 ASN A C 1
ATOM 792 O O . ASN A 1 100 ? 10.587 -1.276 -15.389 1.00 87.56 100 ASN A O 1
ATOM 796 N N . PRO A 1 101 ? 10.060 -2.831 -16.934 1.00 87.44 101 PRO A N 1
ATOM 797 C CA . PRO A 1 101 ? 8.676 -2.988 -16.489 1.00 87.44 101 PRO A CA 1
ATOM 798 C C . PRO A 1 101 ? 8.544 -3.579 -15.076 1.00 87.44 101 PRO A C 1
ATOM 800 O O . PRO A 1 101 ? 7.560 -3.289 -14.399 1.00 87.44 101 PRO A O 1
ATOM 803 N N . GLU A 1 102 ? 9.535 -4.328 -14.580 1.00 85.94 102 GLU A N 1
ATOM 804 C CA . GLU A 1 102 ? 9.515 -4.901 -13.221 1.00 85.94 102 GLU A CA 1
ATOM 805 C C . GLU A 1 102 ? 9.465 -3.821 -12.132 1.00 85.94 102 GLU A C 1
ATOM 807 O O . GLU A 1 102 ? 8.955 -4.037 -11.031 1.00 85.94 102 GLU A O 1
ATOM 812 N N . TYR A 1 103 ? 9.968 -2.621 -12.439 1.00 91.12 103 TYR A N 1
ATOM 813 C CA . TYR A 1 103 ? 9.951 -1.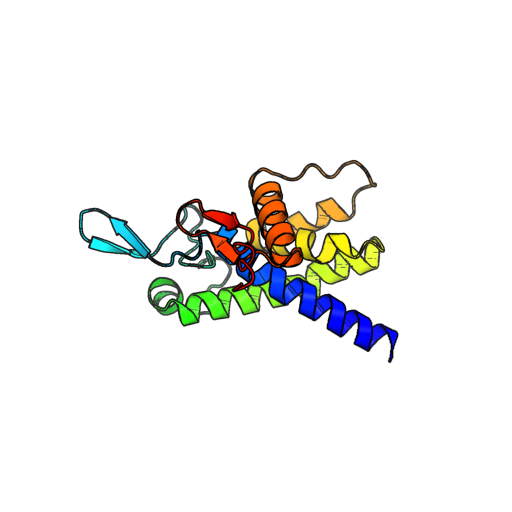507 -11.500 1.00 91.12 103 TYR A CA 1
ATOM 814 C C . TYR A 1 103 ? 8.569 -0.890 -11.316 1.00 91.12 103 TYR A C 1
ATOM 816 O O . TYR A 1 103 ? 8.406 -0.115 -10.377 1.00 91.12 103 TYR A O 1
ATOM 824 N N . LEU A 1 104 ? 7.574 -1.233 -12.143 1.00 93.25 104 LEU A N 1
ATOM 825 C CA . LEU A 1 104 ? 6.235 -0.663 -12.028 1.00 93.25 104 LEU A CA 1
ATOM 826 C C . LEU A 1 104 ? 5.646 -0.911 -10.634 1.00 93.25 104 LEU A C 1
ATOM 828 O O . LEU A 1 104 ? 5.331 0.043 -9.926 1.00 93.25 104 LEU A O 1
ATOM 832 N N . ALA A 1 105 ? 5.576 -2.170 -10.195 1.00 94.00 105 ALA A N 1
ATOM 833 C CA . ALA A 1 105 ? 5.056 -2.518 -8.873 1.00 94.00 105 ALA A CA 1
ATOM 834 C C . ALA A 1 105 ? 5.921 -1.939 -7.739 1.00 94.00 105 ALA A C 1
ATOM 836 O O . ALA A 1 105 ? 5.416 -1.302 -6.811 1.00 94.00 105 ALA A O 1
ATOM 837 N N . TRP A 1 106 ? 7.245 -2.098 -7.850 1.00 93.19 106 TRP A N 1
ATOM 838 C CA . TRP A 1 106 ? 8.197 -1.694 -6.814 1.00 93.19 106 TRP A CA 1
ATOM 839 C C . TRP A 1 106 ? 8.200 -0.184 -6.576 1.00 93.19 106 TRP A C 1
ATOM 841 O O . TRP A 1 106 ? 8.204 0.262 -5.429 1.00 93.19 106 TRP A O 1
ATOM 851 N N . ALA A 1 107 ? 8.240 0.612 -7.645 1.00 94.06 107 ALA A N 1
ATOM 852 C CA . ALA A 1 107 ? 8.277 2.064 -7.552 1.00 94.06 107 ALA A CA 1
ATOM 853 C C . ALA A 1 107 ? 6.943 2.617 -7.049 1.00 94.06 107 ALA A C 1
ATOM 855 O O . ALA A 1 107 ? 6.942 3.510 -6.204 1.00 94.06 107 ALA A O 1
ATOM 856 N N . SER A 1 108 ? 5.825 2.050 -7.501 1.00 95.75 108 SER A N 1
ATOM 857 C CA . SER A 1 108 ? 4.487 2.459 -7.060 1.00 95.75 108 SER A CA 1
ATOM 858 C C . SER A 1 108 ? 4.309 2.258 -5.562 1.00 95.75 108 SER A C 1
ATOM 860 O O . SER A 1 108 ? 3.940 3.194 -4.851 1.00 95.75 108 SER A O 1
ATOM 862 N N . TYR A 1 109 ? 4.669 1.078 -5.050 1.00 96.88 109 TYR A N 1
ATOM 863 C CA . TYR A 1 109 ? 4.605 0.833 -3.613 1.00 96.88 109 TYR A CA 1
ATOM 864 C C . TYR A 1 109 ? 5.638 1.639 -2.821 1.00 96.88 109 TYR A C 1
ATOM 866 O O . TYR A 1 109 ? 5.340 2.109 -1.726 1.00 96.88 109 TYR A O 1
ATOM 874 N N . ALA A 1 110 ? 6.836 1.872 -3.366 1.00 95.25 110 ALA A N 1
ATOM 875 C CA . ALA A 1 110 ? 7.823 2.734 -2.717 1.00 95.25 110 ALA A CA 1
ATOM 876 C C . ALA A 1 110 ? 7.242 4.118 -2.408 1.00 95.25 110 ALA A C 1
ATOM 878 O O . ALA A 1 110 ? 7.456 4.654 -1.321 1.00 95.25 110 ALA A O 1
ATOM 879 N N . VAL A 1 111 ? 6.496 4.681 -3.362 1.00 95.75 111 VAL A N 1
ATOM 880 C CA . VAL A 1 111 ? 5.797 5.953 -3.175 1.00 95.75 111 VAL A CA 1
ATOM 881 C C . VAL A 1 111 ? 4.638 5.813 -2.199 1.00 95.75 111 VAL A C 1
ATOM 883 O O . VAL A 1 111 ? 4.483 6.683 -1.347 1.00 95.75 111 VAL A O 1
ATOM 886 N N . TYR A 1 112 ? 3.873 4.723 -2.272 1.00 97.00 112 TYR A N 1
ATOM 887 C CA . TYR A 1 112 ? 2.794 4.448 -1.323 1.00 97.00 112 TYR A CA 1
ATOM 888 C C . TYR A 1 112 ? 3.289 4.452 0.133 1.00 97.00 112 TYR A C 1
ATOM 890 O O . TYR A 1 112 ? 2.719 5.129 0.983 1.00 97.00 112 TYR A O 1
ATOM 898 N N . ASN A 1 113 ? 4.394 3.753 0.398 1.00 95.44 113 ASN A N 1
ATOM 899 C CA . ASN A 1 113 ? 4.950 3.558 1.735 1.00 95.44 113 ASN A CA 1
ATOM 900 C C . ASN A 1 113 ? 5.795 4.750 2.233 1.00 95.44 113 ASN A C 1
ATOM 902 O O . ASN A 1 113 ? 5.768 5.082 3.415 1.00 95.44 113 ASN A O 1
ATOM 906 N N . ALA A 1 114 ? 6.572 5.399 1.358 1.00 92.94 114 ALA A N 1
ATOM 907 C CA . ALA A 1 114 ? 7.584 6.388 1.763 1.00 92.94 114 ALA A CA 1
ATOM 908 C C . ALA A 1 114 ? 7.511 7.733 1.011 1.00 92.94 114 ALA A C 1
ATOM 910 O O . ALA A 1 114 ? 8.374 8.598 1.183 1.00 92.94 114 ALA A O 1
ATOM 911 N N . GLY A 1 115 ? 6.482 7.936 0.190 1.00 92.50 115 GLY A N 1
ATOM 912 C CA . GLY A 1 115 ? 6.242 9.168 -0.555 1.00 92.50 115 GLY A CA 1
ATOM 913 C C . GLY A 1 115 ? 7.084 9.324 -1.834 1.00 92.50 115 GLY A C 1
ATOM 914 O O . GLY A 1 115 ? 7.963 8.514 -2.134 1.00 92.50 115 GLY A O 1
ATOM 915 N N . PRO A 1 116 ? 6.850 10.396 -2.620 1.00 89.44 116 PRO A N 1
ATOM 916 C CA . PRO A 1 116 ? 7.347 10.513 -4.000 1.00 89.44 116 PRO A CA 1
ATOM 917 C C . PRO A 1 116 ? 8.870 10.437 -4.167 1.00 89.44 116 PRO A C 1
ATOM 919 O O . PRO A 1 116 ? 9.369 9.980 -5.194 1.00 89.44 116 PRO A O 1
ATOM 922 N N . VAL A 1 117 ? 9.636 10.862 -3.157 1.00 90.38 117 VAL A N 1
ATOM 923 C CA . VAL A 1 117 ? 11.108 10.808 -3.196 1.00 90.38 117 VAL A CA 1
ATOM 924 C C . VAL A 1 117 ? 11.614 9.365 -3.288 1.00 90.38 117 VAL A C 1
ATOM 926 O O . VAL A 1 117 ? 12.664 9.134 -3.892 1.00 90.38 117 VAL A O 1
ATOM 929 N N . ALA A 1 118 ? 10.863 8.391 -2.769 1.00 91.50 118 ALA A N 1
ATOM 930 C CA . ALA A 1 118 ? 11.245 6.987 -2.788 1.00 91.50 118 ALA A CA 1
ATOM 931 C C . ALA A 1 118 ? 11.371 6.420 -4.212 1.00 91.50 118 ALA A C 1
ATOM 933 O O . ALA A 1 118 ? 12.259 5.606 -4.451 1.00 91.50 118 ALA A O 1
ATOM 934 N N . ALA A 1 119 ? 10.584 6.900 -5.185 1.00 90.31 119 ALA A N 1
ATOM 935 C CA . ALA A 1 119 ? 10.692 6.465 -6.584 1.00 90.31 119 ALA A CA 1
ATOM 936 C C . ALA A 1 119 ? 12.060 6.796 -7.211 1.00 90.31 119 ALA A C 1
ATOM 938 O O . ALA A 1 119 ? 12.557 6.058 -8.062 1.00 90.31 119 ALA A O 1
ATOM 939 N N . LYS A 1 120 ? 12.733 7.861 -6.752 1.00 88.25 120 LYS A N 1
ATOM 940 C CA . LYS A 1 120 ? 14.021 8.301 -7.318 1.00 88.25 120 LYS A CA 1
ATOM 941 C C . LYS A 1 120 ? 15.131 7.259 -7.169 1.00 88.25 120 LYS A C 1
ATOM 943 O O . LYS A 1 120 ? 16.099 7.299 -7.924 1.00 88.25 120 LYS A O 1
ATOM 948 N N . ARG A 1 121 ? 15.015 6.318 -6.222 1.00 88.94 121 ARG A N 1
ATOM 949 C CA . ARG A 1 121 ? 16.018 5.253 -6.039 1.00 88.94 121 ARG A CA 1
ATOM 950 C C . ARG A 1 121 ? 16.111 4.323 -7.252 1.00 88.94 121 ARG A C 1
ATOM 952 O O . ARG A 1 121 ? 17.197 3.835 -7.535 1.00 88.94 121 ARG A O 1
ATOM 959 N N . PHE A 1 122 ? 15.016 4.143 -7.993 1.00 88.88 122 PHE A N 1
ATOM 960 C CA . PHE A 1 122 ? 14.949 3.290 -9.187 1.00 88.88 122 PHE A CA 1
ATOM 961 C C . PHE A 1 122 ? 15.582 3.915 -10.430 1.00 88.88 122 PHE A C 1
ATOM 963 O O . PHE A 1 122 ? 15.868 3.209 -11.389 1.00 88.88 122 PHE A O 1
ATOM 970 N N . LEU A 1 123 ? 15.838 5.224 -10.395 1.00 85.81 123 LEU A N 1
ATOM 971 C CA . LEU A 1 123 ? 16.493 5.965 -11.475 1.00 85.81 123 LEU A CA 1
ATOM 972 C C . LEU A 1 123 ? 18.026 5.973 -11.340 1.00 85.81 123 LEU A C 1
ATOM 974 O O . LEU A 1 123 ? 18.725 6.478 -12.216 1.00 85.81 123 LEU A O 1
ATOM 978 N N . ARG A 1 124 ? 18.565 5.448 -10.231 1.00 82.06 124 ARG A N 1
ATOM 979 C CA . ARG A 1 124 ? 20.014 5.320 -10.018 1.00 82.06 124 ARG A CA 1
ATOM 980 C C . ARG A 1 124 ? 20.583 4.187 -10.878 1.00 82.06 124 ARG A C 1
ATOM 982 O O . ARG A 1 124 ? 19.844 3.325 -11.353 1.00 82.06 124 ARG A O 1
ATOM 989 N N . LYS A 1 125 ? 21.904 4.186 -11.095 1.00 66.00 125 LYS A N 1
ATOM 990 C CA . LYS A 1 125 ? 22.571 3.168 -11.924 1.00 66.00 125 LYS A CA 1
ATOM 991 C C . LYS A 1 125 ? 22.249 1.748 -11.422 1.00 66.00 125 LYS A C 1
ATOM 993 O O . LYS A 1 125 ? 22.158 1.499 -10.219 1.00 66.00 125 LYS A O 1
ATOM 998 N N . ARG A 1 126 ? 22.070 0.817 -12.372 1.00 57.88 126 ARG A N 1
ATOM 999 C CA . ARG A 1 126 ? 21.769 -0.609 -12.126 1.00 57.88 126 ARG A CA 1
ATOM 1000 C C . ARG A 1 126 ? 22.754 -1.190 -11.097 1.00 57.88 126 ARG A C 1
ATOM 1002 O O . ARG A 1 126 ? 23.958 -1.045 -11.272 1.00 57.88 126 ARG A O 1
ATOM 1009 N N . GLY A 1 127 ? 22.238 -1.851 -10.055 1.00 56.47 127 GLY A N 1
ATOM 1010 C CA . GLY A 1 127 ? 23.035 -2.506 -9.001 1.00 56.47 127 GLY A CA 1
ATOM 1011 C C . GLY A 1 127 ? 23.057 -1.799 -7.637 1.00 56.47 127 GLY A C 1
ATOM 1012 O O . GLY A 1 127 ? 23.489 -2.395 -6.656 1.00 56.47 127 GLY A O 1
ATOM 1013 N N . GLU A 1 128 ? 22.543 -0.570 -7.533 1.00 64.75 128 GLU A N 1
ATOM 1014 C CA . GLU A 1 128 ? 22.517 0.193 -6.268 1.00 64.75 128 GLU A CA 1
ATOM 1015 C C . GLU A 1 128 ? 21.204 0.062 -5.474 1.00 64.75 128 GLU A C 1
ATOM 1017 O O . GLU A 1 128 ? 21.077 0.598 -4.368 1.00 64.75 128 GLU A O 1
ATOM 1022 N N . LEU A 1 129 ? 20.209 -0.645 -6.017 1.00 72.44 129 LEU A N 1
ATOM 1023 C CA . LEU A 1 129 ? 18.917 -0.831 -5.363 1.00 72.44 129 LEU A CA 1
ATOM 1024 C C . LEU A 1 129 ? 19.038 -1.803 -4.189 1.00 72.44 129 LEU A C 1
ATOM 1026 O O . LEU A 1 129 ? 19.118 -3.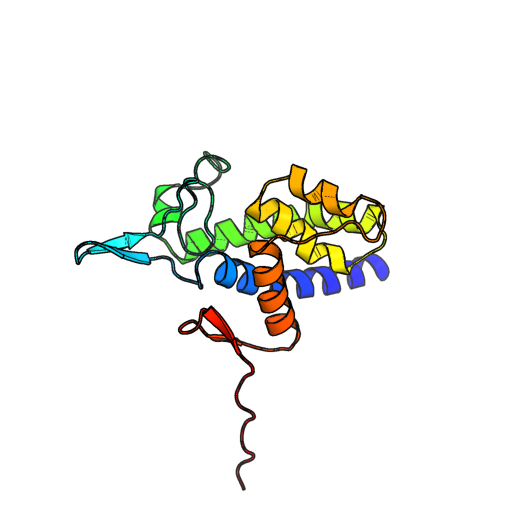016 -4.365 1.00 72.44 129 LEU A O 1
ATOM 1030 N N . LYS A 1 130 ? 19.011 -1.255 -2.973 1.00 75.62 130 LYS A N 1
ATOM 1031 C CA . LYS A 1 130 ? 18.903 -2.023 -1.730 1.00 75.62 130 LYS A CA 1
ATOM 1032 C C . LYS A 1 130 ? 17.490 -1.853 -1.160 1.00 75.62 130 LYS A C 1
ATOM 1034 O O . LYS A 1 130 ? 17.236 -0.827 -0.527 1.00 75.62 130 LYS A O 1
ATOM 1039 N N . PRO A 1 131 ? 16.562 -2.798 -1.404 1.00 76.50 131 PRO A N 1
ATOM 1040 C CA . PRO A 1 131 ? 15.212 -2.707 -0.861 1.00 76.50 131 PRO A CA 1
ATOM 1041 C C . P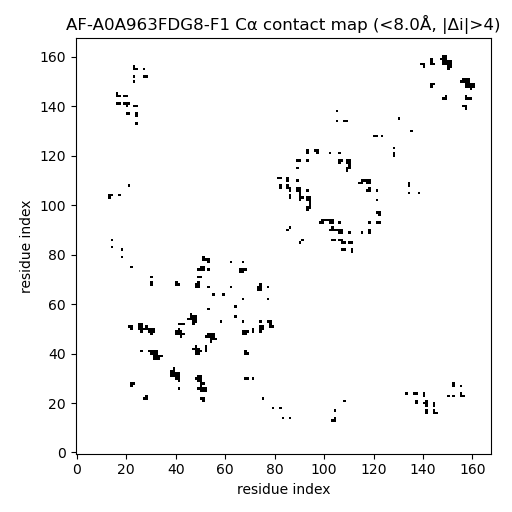RO A 1 131 ? 15.236 -2.807 0.669 1.00 76.50 131 PRO A C 1
ATOM 1043 O O . PRO A 1 131 ? 15.970 -3.616 1.250 1.00 76.50 131 PRO A O 1
ATOM 1046 N N . GLY A 1 132 ? 14.421 -1.980 1.326 1.00 84.50 132 GLY A N 1
ATOM 1047 C CA . GLY A 1 132 ? 14.214 -2.047 2.769 1.00 84.50 132 GLY A CA 1
ATOM 1048 C C . GLY A 1 132 ? 13.525 -3.348 3.195 1.00 84.50 132 GLY A C 1
ATOM 1049 O O . GLY A 1 132 ? 13.220 -4.222 2.384 1.00 84.50 132 GLY A O 1
ATOM 1050 N N . GLN A 1 133 ? 13.273 -3.506 4.495 1.00 88.69 133 GLN A N 1
ATOM 1051 C CA . GLN A 1 133 ? 12.526 -4.666 4.997 1.00 88.69 133 GLN A CA 1
ATOM 1052 C C . GLN A 1 133 ? 11.084 -4.679 4.470 1.00 88.69 133 GLN A C 1
ATOM 1054 O O . GLN A 1 133 ? 10.640 -5.702 3.957 1.00 88.69 133 GLN A O 1
ATOM 1059 N N . THR A 1 134 ? 10.388 -3.540 4.534 1.00 89.56 134 THR A N 1
ATOM 1060 C CA . THR A 1 134 ? 9.013 -3.403 4.032 1.00 89.56 134 THR A CA 1
ATOM 1061 C C . THR A 1 134 ? 8.932 -3.644 2.529 1.00 89.56 134 THR A C 1
ATOM 1063 O O . THR A 1 134 ? 8.064 -4.384 2.083 1.00 89.56 134 THR A O 1
ATOM 1066 N N . ASP A 1 135 ? 9.886 -3.102 1.761 1.00 88.94 135 ASP A N 1
ATOM 1067 C CA . ASP A 1 135 ? 9.973 -3.361 0.322 1.00 88.94 135 ASP A CA 1
ATOM 1068 C C . ASP A 1 135 ? 10.096 -4.871 0.068 1.00 88.94 135 ASP A C 1
ATOM 1070 O O . ASP A 1 135 ? 9.294 -5.437 -0.657 1.00 88.94 135 ASP A O 1
ATOM 1074 N N . ARG A 1 136 ? 11.031 -5.566 0.731 1.00 92.06 136 ARG A N 1
ATOM 1075 C CA . ARG A 1 136 ? 11.188 -7.025 0.578 1.00 92.06 136 ARG A CA 1
ATOM 1076 C C . ARG A 1 136 ? 9.927 -7.809 0.941 1.00 92.06 136 ARG A C 1
ATOM 1078 O O . ARG A 1 136 ? 9.599 -8.761 0.239 1.00 92.06 136 ARG A O 1
ATOM 1085 N N . LYS A 1 137 ? 9.223 -7.405 2.003 1.00 95.62 137 LYS A N 1
ATOM 1086 C CA . LYS A 1 137 ? 7.955 -8.024 2.413 1.00 95.62 137 LYS A CA 1
ATOM 1087 C C . LYS A 1 137 ? 6.888 -7.870 1.328 1.00 95.62 137 LYS A C 1
ATOM 1089 O O . LYS A 1 137 ? 6.287 -8.867 0.940 1.00 95.62 137 LYS A O 1
ATOM 1094 N N . LEU A 1 138 ? 6.704 -6.656 0.801 1.00 96.56 138 LEU A N 1
ATOM 1095 C CA . LEU A 1 138 ? 5.782 -6.428 -0.311 1.00 96.56 138 LEU A CA 1
ATOM 1096 C C . LEU A 1 138 ? 6.134 -7.311 -1.502 1.00 96.56 138 LEU A C 1
ATOM 1098 O O . LEU A 1 138 ? 5.252 -7.932 -2.074 1.00 96.56 138 LEU A O 1
ATOM 1102 N N . LEU A 1 139 ? 7.406 -7.368 -1.884 1.00 94.12 139 LEU A N 1
ATOM 1103 C CA . LEU A 1 139 ? 7.827 -8.111 -3.068 1.00 94.12 139 LEU A CA 1
ATOM 1104 C C . LEU A 1 139 ? 7.558 -9.603 -2.956 1.00 94.12 139 LEU A C 1
ATOM 1106 O O . LEU A 1 139 ? 7.118 -10.204 -3.929 1.00 94.12 139 LEU A O 1
ATOM 1110 N N . ALA A 1 140 ? 7.761 -10.174 -1.770 1.00 96.50 140 ALA A N 1
ATOM 1111 C CA . ALA A 1 140 ? 7.388 -11.554 -1.504 1.00 96.50 140 ALA A CA 1
ATOM 1112 C C . ALA A 1 140 ? 5.871 -11.765 -1.643 1.00 96.50 140 ALA A C 1
ATOM 1114 O O . ALA A 1 140 ? 5.447 -12.713 -2.296 1.00 96.50 140 ALA A O 1
ATOM 1115 N N . HIS A 1 141 ? 5.048 -10.868 -1.086 1.00 98.25 141 HIS A N 1
ATOM 1116 C CA . HIS A 1 141 ? 3.592 -10.953 -1.232 1.00 98.25 141 HIS A CA 1
ATOM 1117 C C . HIS A 1 141 ? 3.141 -10.792 -2.684 1.00 98.25 141 HIS A C 1
ATOM 1119 O O . HIS A 1 141 ? 2.355 -11.591 -3.176 1.00 98.25 141 HIS A O 1
ATOM 1125 N N . TYR A 1 142 ? 3.652 -9.773 -3.373 1.00 97.69 142 TYR A N 1
ATOM 1126 C CA . TYR A 1 142 ? 3.334 -9.490 -4.766 1.00 97.69 142 TYR A CA 1
ATOM 1127 C C . TYR A 1 142 ? 3.678 -10.680 -5.658 1.00 97.69 142 TYR A C 1
ATOM 1129 O O . TYR A 1 142 ? 2.820 -11.126 -6.409 1.00 97.69 142 TYR A O 1
ATOM 1137 N N . GLN A 1 143 ? 4.884 -11.243 -5.519 1.00 96.94 143 GLN A N 1
ATOM 1138 C CA . GLN A 1 143 ? 5.267 -12.432 -6.277 1.00 96.94 143 GLN A CA 1
ATOM 1139 C C . GLN A 1 143 ? 4.346 -13.617 -5.966 1.00 96.94 143 GLN A C 1
ATOM 1141 O O . GLN A 1 143 ? 3.903 -14.292 -6.884 1.00 96.94 143 GLN A O 1
ATOM 1146 N N . GLY A 1 144 ? 3.985 -13.824 -4.696 1.00 97.50 144 GLY A N 1
ATOM 1147 C CA . GLY A 1 144 ? 3.042 -14.877 -4.325 1.00 97.50 144 GLY A CA 1
ATOM 1148 C C . GLY A 1 144 ? 1.679 -14.743 -5.014 1.00 97.50 144 GLY A C 1
ATOM 1149 O O . GLY A 1 144 ? 1.121 -15.755 -5.427 1.00 97.50 144 GLY A O 1
ATOM 1150 N N . PHE A 1 145 ? 1.149 -13.522 -5.160 1.00 97.44 145 PHE A N 1
ATOM 1151 C CA . PHE A 1 145 ? -0.103 -13.285 -5.893 1.00 97.44 145 PHE A CA 1
ATOM 1152 C C . PHE A 1 145 ? 0.064 -13.463 -7.405 1.00 97.44 145 PHE A C 1
ATOM 1154 O O . PHE A 1 145 ? -0.780 -14.107 -8.021 1.00 97.44 145 PHE A O 1
ATOM 1161 N N . VAL A 1 146 ? 1.177 -12.988 -7.979 1.00 95.94 146 VAL A N 1
ATOM 1162 C CA . VAL A 1 146 ? 1.533 -13.232 -9.392 1.00 95.94 146 VAL A CA 1
ATOM 1163 C C . VAL A 1 146 ? 1.576 -14.734 -9.700 1.00 95.94 146 VAL A C 1
ATOM 1165 O O . VAL A 1 146 ? 1.138 -15.160 -10.767 1.00 95.94 146 VAL A O 1
ATOM 1168 N N . ASP A 1 147 ? 2.045 -15.545 -8.750 1.00 96.19 147 ASP A N 1
ATOM 1169 C CA . ASP A 1 147 ? 2.116 -17.004 -8.871 1.00 96.19 147 ASP A CA 1
ATOM 1170 C C . ASP A 1 147 ? 0.755 -17.703 -8.643 1.00 96.19 147 ASP A C 1
ATOM 1172 O O . ASP A 1 147 ? 0.676 -18.929 -8.672 1.00 96.19 147 ASP A O 1
ATOM 1176 N N . GLY A 1 148 ? -0.330 -16.949 -8.424 1.00 95.94 148 GLY A N 1
ATOM 1177 C CA . GLY A 1 148 ? -1.682 -17.477 -8.207 1.00 95.94 148 GLY A CA 1
ATOM 1178 C C . GLY A 1 148 ? -1.991 -17.877 -6.761 1.00 95.94 148 GLY A C 1
ATOM 1179 O O . GLY A 1 148 ? -2.995 -18.546 -6.504 1.00 95.94 148 GLY A O 1
ATOM 1180 N N . GLY A 1 149 ? -1.146 -17.477 -5.810 1.00 96.88 149 GLY A N 1
ATOM 1181 C CA . GLY A 1 149 ? -1.358 -17.707 -4.387 1.00 96.88 149 GLY A CA 1
ATOM 1182 C C . GLY A 1 149 ? -2.517 -16.896 -3.798 1.00 96.88 149 GLY A C 1
ATOM 1183 O O . GLY A 1 149 ? -3.036 -15.950 -4.395 1.00 96.88 149 GLY A O 1
ATOM 1184 N N . ILE A 1 150 ? -2.910 -17.253 -2.577 1.00 96.31 150 ILE A N 1
ATOM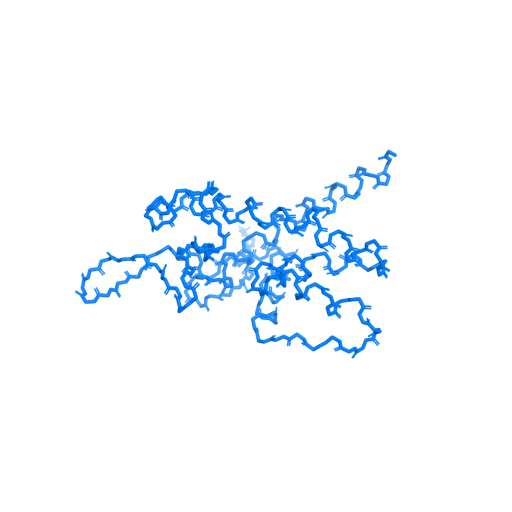 1185 C CA . ILE A 1 150 ? -3.973 -16.600 -1.807 1.00 96.31 150 ILE A CA 1
ATOM 1186 C C . ILE A 1 150 ? -3.443 -16.078 -0.469 1.00 96.31 150 ILE A C 1
ATOM 1188 O O . ILE A 1 150 ? -2.432 -16.547 0.050 1.00 96.31 150 ILE A O 1
ATOM 1192 N N . ALA A 1 151 ? -4.122 -15.086 0.107 1.00 96.75 151 ALA A N 1
ATOM 1193 C CA . ALA A 1 151 ? -3.718 -14.521 1.388 1.00 96.75 151 ALA A CA 1
ATOM 1194 C C . ALA A 1 151 ? -3.939 -15.519 2.539 1.00 96.75 151 ALA A C 1
ATOM 1196 O O . ALA A 1 151 ? -5.069 -15.932 2.804 1.00 96.75 151 ALA A O 1
ATOM 1197 N N . ASP A 1 152 ? -2.875 -15.825 3.277 1.00 96.94 152 ASP A N 1
ATOM 1198 C CA . ASP A 1 152 ? -2.931 -16.443 4.598 1.00 96.94 152 ASP A CA 1
ATOM 1199 C C . ASP A 1 152 ? -2.908 -15.328 5.651 1.00 96.94 152 ASP A C 1
ATOM 1201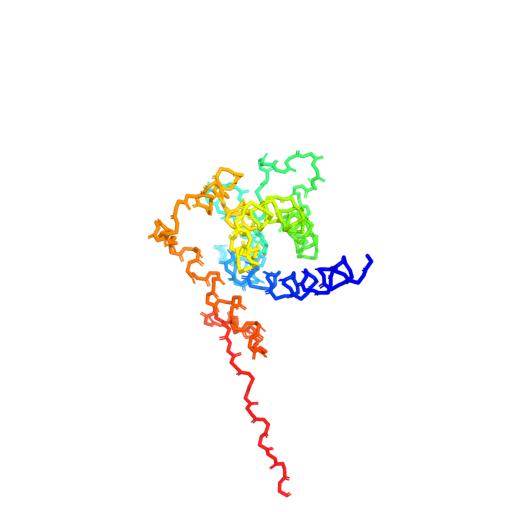 O O . ASP A 1 152 ? -1.874 -14.715 5.938 1.00 96.94 152 ASP A O 1
ATOM 1205 N N . LEU A 1 153 ? -4.081 -15.041 6.216 1.00 95.50 153 LEU A N 1
ATOM 1206 C CA . LEU A 1 153 ? -4.261 -13.965 7.192 1.00 95.50 153 LEU A CA 1
ATOM 1207 C C . LEU A 1 153 ? -3.846 -14.356 8.614 1.00 95.50 153 LEU A C 1
ATOM 1209 O O . LEU A 1 153 ? -3.775 -13.479 9.479 1.00 95.50 153 LEU A O 1
ATOM 1213 N N . GLU A 1 154 ? -3.591 -15.637 8.877 1.00 95.06 154 GLU A N 1
ATOM 1214 C CA . GLU A 1 154 ? -3.084 -16.102 10.167 1.00 95.06 154 GLU A CA 1
ATOM 1215 C C . GLU A 1 154 ? -1.589 -15.791 10.261 1.00 95.06 154 GLU A C 1
ATOM 1217 O O . GLU A 1 154 ? -1.155 -15.075 11.169 1.00 95.06 154 GLU A O 1
ATOM 1222 N N . HIS A 1 155 ? -0.829 -16.215 9.251 1.00 95.62 155 HIS A N 1
ATOM 1223 C CA . HIS A 1 155 ? 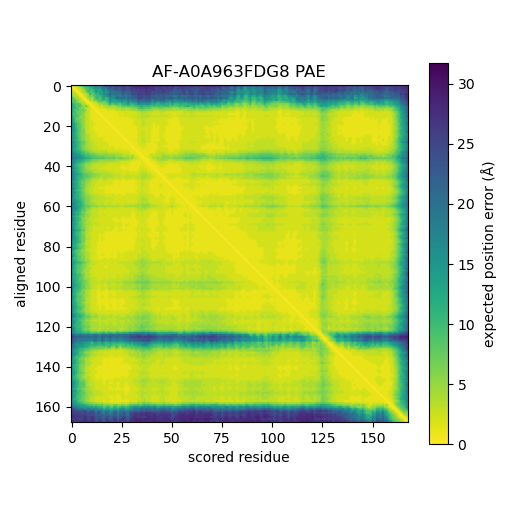0.624 -16.033 9.191 1.00 95.62 155 HIS A CA 1
ATOM 1224 C C . HIS A 1 155 ? 1.053 -14.733 8.509 1.00 95.62 155 HIS A C 1
ATOM 1226 O O . HIS A 1 155 ? 2.217 -14.340 8.590 1.00 95.62 155 HIS A O 1
ATOM 1232 N N . CYS A 1 156 ? 0.114 -14.028 7.883 1.00 96.69 156 CYS A N 1
ATOM 1233 C CA . CYS A 1 156 ? 0.362 -12.793 7.159 1.00 96.69 156 CYS A CA 1
ATOM 1234 C C . CYS A 1 156 ? 1.311 -12.939 5.970 1.00 96.69 156 CYS A C 1
ATOM 1236 O O . CYS A 1 156 ? 2.236 -12.141 5.798 1.00 96.69 156 CYS A O 1
ATOM 1238 N N . VAL A 1 157 ? 1.074 -13.976 5.174 1.00 97.06 157 VAL A N 1
ATOM 1239 C CA . VAL A 1 157 ? 1.864 -14.334 3.994 1.00 97.06 157 VAL A CA 1
ATOM 1240 C C . VAL A 1 157 ? 0.936 -14.697 2.841 1.00 97.06 157 VAL A C 1
ATOM 1242 O O . VAL A 1 157 ? -0.283 -14.738 2.999 1.00 97.06 157 VAL A O 1
ATOM 1245 N N . VAL A 1 158 ? 1.507 -14.950 1.669 1.00 98.00 158 VAL A N 1
ATOM 1246 C CA . VAL A 1 158 ? 0.774 -15.551 0.555 1.00 98.00 158 VAL A CA 1
ATOM 1247 C C . VAL A 1 158 ? 1.114 -17.034 0.519 1.00 98.00 158 VAL A C 1
ATOM 1249 O O . VAL A 1 158 ? 2.292 -17.395 0.511 1.00 98.00 158 VAL A O 1
ATOM 1252 N N . SER A 1 159 ? 0.093 -17.882 0.543 1.00 94.94 159 SER A N 1
ATOM 1253 C CA . SER A 1 159 ? 0.220 -19.334 0.468 1.00 94.94 159 SER A CA 1
ATOM 1254 C C . SER A 1 159 ? -0.309 -19.840 -0.868 1.00 94.94 159 SER A C 1
ATOM 1256 O O . SER A 1 159 ? -1.173 -19.225 -1.496 1.00 94.94 159 SER A O 1
ATOM 1258 N N . GLN A 1 160 ? 0.231 -20.964 -1.328 1.00 90.31 160 GLN A N 1
ATOM 1259 C CA . GLN A 1 160 ? -0.307 -21.624 -2.510 1.00 90.31 160 GLN A CA 1
ATOM 1260 C C . GLN A 1 160 ? -1.623 -22.314 -2.136 1.00 90.31 160 GLN A C 1
ATOM 1262 O O . GLN A 1 160 ? -1.693 -22.928 -1.064 1.00 90.31 160 GLN A O 1
ATOM 1267 N N . PRO A 1 161 ? -2.669 -22.223 -2.976 1.00 78.88 161 PRO A N 1
ATOM 1268 C CA . PRO A 1 161 ? -3.864 -23.023 -2.766 1.00 78.88 161 PRO A CA 1
ATOM 1269 C C . PRO A 1 161 ? -3.458 -24.499 -2.741 1.00 78.88 161 PRO A C 1
ATOM 1271 O O . PRO A 1 161 ? -2.634 -24.934 -3.545 1.00 78.88 161 PRO A O 1
ATOM 1274 N N . ALA A 1 162 ? -4.003 -25.265 -1.795 1.00 70.31 162 ALA A N 1
ATOM 1275 C CA . ALA A 1 162 ? -3.772 -26.703 -1.768 1.00 70.31 162 ALA A CA 1
ATOM 1276 C C . ALA A 1 162 ? -4.162 -27.282 -3.136 1.00 70.31 162 ALA A C 1
ATOM 1278 O O . ALA A 1 162 ? -5.266 -27.006 -3.617 1.00 70.31 162 ALA A O 1
ATOM 1279 N N . GLU A 1 163 ? -3.264 -28.044 -3.769 1.00 61.72 163 GLU A N 1
ATOM 1280 C CA . GLU A 1 163 ? -3.603 -28.778 -4.988 1.00 61.72 163 GLU A CA 1
ATOM 1281 C C . GLU A 1 163 ? -4.874 -29.579 -4.707 1.00 61.72 163 GLU A C 1
ATOM 1283 O O . GLU A 1 163 ? -4.940 -30.351 -3.747 1.00 61.72 163 GLU A O 1
ATOM 1288 N N . ALA A 1 164 ? -5.915 -29.350 -5.508 1.00 55.47 164 ALA A N 1
ATOM 1289 C CA . ALA A 1 164 ? -7.116 -30.154 -5.427 1.00 55.47 164 ALA A CA 1
ATOM 1290 C C . ALA A 1 164 ? -6.710 -31.598 -5.735 1.00 55.47 164 ALA A C 1
ATOM 1292 O O . ALA A 1 164 ? -6.396 -31.918 -6.882 1.00 55.47 164 ALA A O 1
ATOM 1293 N N . THR A 1 165 ? -6.689 -32.459 -4.715 1.00 49.06 165 THR A N 1
ATOM 1294 C CA . THR A 1 165 ? -6.547 -33.901 -4.909 1.00 49.06 165 THR A CA 1
ATOM 1295 C C . THR 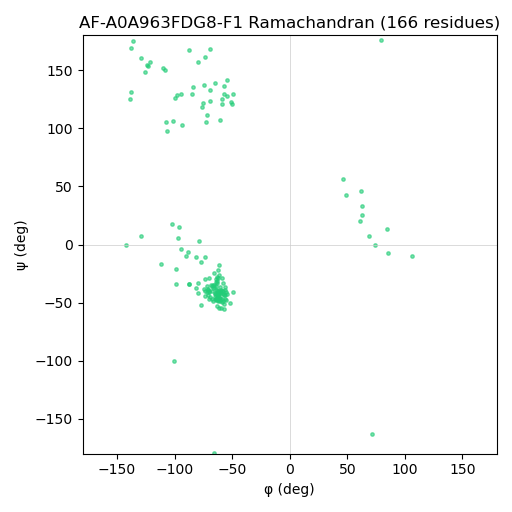A 1 165 ? -7.584 -34.318 -5.951 1.00 49.06 165 THR A C 1
ATOM 1297 O O . THR A 1 165 ? -8.775 -34.074 -5.722 1.00 49.06 165 THR A O 1
ATOM 1300 N N . PRO A 1 166 ? -7.187 -34.903 -7.095 1.00 53.41 166 PRO A N 1
ATOM 1301 C CA . PRO A 1 166 ? -8.156 -35.377 -8.065 1.00 53.41 166 PRO A CA 1
ATOM 1302 C C . PRO A 1 166 ? -9.037 -36.405 -7.360 1.00 53.41 166 PRO A C 1
ATOM 1304 O O . PRO A 1 166 ? -8.522 -37.347 -6.752 1.00 53.41 166 PRO A O 1
ATOM 1307 N N . ALA A 1 167 ? -10.352 -36.203 -7.392 1.00 55.88 167 ALA A N 1
ATOM 1308 C CA . ALA A 1 167 ? -11.281 -37.235 -6.964 1.00 55.88 167 ALA A CA 1
ATOM 1309 C C . ALA A 1 167 ? -11.043 -38.474 -7.845 1.00 55.88 167 ALA A C 1
ATOM 1311 O O . ALA A 1 167 ? -11.092 -38.364 -9.073 1.00 55.88 167 ALA A O 1
ATOM 1312 N N . LEU A 1 168 ? -10.705 -39.598 -7.205 1.00 58.72 168 LEU A N 1
ATOM 1313 C CA . LEU A 1 168 ? -10.570 -40.916 -7.834 1.00 58.72 168 LEU A CA 1
ATOM 1314 C C . LEU A 1 168 ? -11.922 -41.426 -8.342 1.00 58.72 168 LEU A C 1
ATOM 1316 O O . LEU A 1 168 ? -12.934 -41.194 -7.640 1.00 58.72 168 LEU A O 1
#

Solvent-accessible surface area (backbone atoms only — not comparable to full-atom values): 9269 Å² total; per-residue (Å²): 108,68,68,60,51,52,48,51,50,55,50,50,52,52,48,66,28,42,51,62,17,46,22,38,61,62,38,42,62,31,35,61,43,77,56,97,94,37,81,44,53,37,68,48,98,80,51,18,26,13,23,38,40,46,40,50,78,85,45,59,90,79,57,60,67,68,46,31,45,73,32,63,69,52,19,44,50,52,35,49,53,53,48,48,52,28,36,72,40,63,3,43,54,50,20,72,75,66,72,41,69,78,43,28,64,55,28,15,49,34,24,72,78,66,35,75,74,46,36,58,59,74,73,48,70,92,89,72,76,74,74,53,72,68,52,50,51,32,50,55,29,26,50,28,35,70,74,67,28,44,83,35,69,88,83,54,46,50,38,71,69,78,78,78,75,76,84,128

pLDDT: mean 89.88, std 13.79, range [37.19, 98.81]

Sequence (168 aa):
ELATRELGKAYNAVFLDLLPATALTESCWRQFKREDGKITYLVSSAEAVGMMQVNLRVWRGLYDAERLKWEVAYNARAGAQILLHYLEGPGLDVVRQTGNPEYLAWASYAVYNAGPVAAKRFLRKRGELKPGQTDRKLLAHYQGFVDGGIADLEHCVVSQPAEATPAL

Radius of gyration: 17.19 Å; Cα contacts (8 Å, |Δi|>4): 223; chains: 1; bounding box: 39×58×57 Å

Secondary structure (DSSP, 8-state):
-HHHHHHHHHHHHHHHHHHHHHHHHHHTT-SEEEETTEEEE-B-TTSEETTTTEETTTTBTTB-HHHHHH-HHHHHHHHHHHHHHHIIIIIHHHHHHH--TTHHHHHHHHHHHH-GGGGGGGGSPTT-----HHHHHHHHHHHHHHTT-EEETTTTEEEPPPP-PPP-

Mean predicted aligned error: 5.61 Å